Protein AF-A0A937KAN1-F1 (afdb_monomer_lite)

Foldseek 3Di:
DPPPDDCDPVNVVVVVVVVVVVVVVVVVVVVVPQDKDWLVRVCVVVVHDSVVSVVCCVVVVFPWDAPDVVHIIIGGPVPDD

pLDDT: mean 84.26, std 12.84, range [46.12, 96.25]

Structure (mmCIF, N/CA/C/O backbone):
data_AF-A0A937KAN1-F1
#
_entry.id   AF-A0A937KAN1-F1
#
loop_
_atom_site.group_PDB
_atom_site.id
_atom_site.type_symbol
_atom_site.label_atom_id
_atom_site.label_alt_id
_atom_site.label_comp_id
_atom_site.label_asym_id
_atom_site.label_entity_id
_atom_site.label_seq_id
_atom_site.pdbx_PDB_ins_code
_atom_site.Cartn_x
_atom_site.Cartn_y
_atom_site.Cartn_z
_atom_site.occupancy
_atom_site.B_iso_or_equiv
_atom_site.auth_seq_id
_atom_site.auth_comp_id
_atom_site.auth_asym_id
_atom_site.auth_atom_id
_atom_site.pdbx_PDB_model_num
ATOM 1 N N . MET A 1 1 ? 22.725 19.298 -44.267 1.00 46.12 1 MET A N 1
ATOM 2 C CA . MET A 1 1 ? 23.746 18.319 -43.851 1.00 46.12 1 MET A CA 1
ATOM 3 C C . MET A 1 1 ? 23.040 17.395 -42.893 1.00 46.12 1 MET A C 1
ATOM 5 O O . MET A 1 1 ? 22.877 17.749 -41.733 1.00 46.12 1 MET A O 1
ATOM 9 N N . ASP A 1 2 ? 22.504 16.305 -43.427 1.00 53.06 2 ASP A N 1
ATOM 10 C CA . ASP A 1 2 ? 21.867 15.266 -42.631 1.00 53.06 2 ASP A CA 1
ATOM 11 C C . ASP A 1 2 ? 22.975 14.503 -41.907 1.00 53.06 2 ASP A C 1
ATOM 13 O O . ASP A 1 2 ? 23.808 13.844 -42.529 1.00 53.06 2 ASP A O 1
ATOM 17 N N . SER A 1 3 ? 23.056 14.692 -40.592 1.00 59.72 3 SER A N 1
ATOM 18 C CA . SER A 1 3 ? 23.975 13.950 -39.732 1.00 59.72 3 SER A CA 1
ATOM 19 C C . SER A 1 3 ? 23.415 12.549 -39.490 1.00 59.72 3 SER A C 1
ATOM 21 O O . SER A 1 3 ? 22.941 12.254 -38.396 1.00 59.72 3 SER A O 1
ATOM 23 N N . ASP A 1 4 ? 23.475 11.688 -40.506 1.00 65.75 4 ASP A N 1
ATOM 24 C CA . ASP A 1 4 ? 23.285 10.241 -40.350 1.00 65.75 4 ASP A CA 1
ATOM 25 C C . ASP A 1 4 ? 24.561 9.637 -39.745 1.00 65.75 4 ASP A C 1
ATOM 27 O O . ASP A 1 4 ? 25.359 8.961 -40.399 1.00 65.75 4 ASP A O 1
ATOM 31 N N . SER A 1 5 ? 24.800 9.938 -38.469 1.00 75.88 5 SER A N 1
ATOM 32 C CA . SER A 1 5 ? 25.810 9.221 -37.694 1.00 75.88 5 SER A CA 1
ATOM 33 C C . SER A 1 5 ? 25.305 7.796 -37.444 1.00 75.88 5 SER A C 1
ATOM 35 O O . SER A 1 5 ? 24.185 7.632 -36.953 1.00 75.88 5 SER A O 1
ATOM 37 N N . PRO A 1 6 ? 26.096 6.755 -37.758 1.00 82.81 6 PRO A N 1
ATOM 38 C CA . PRO A 1 6 ? 25.662 5.381 -37.560 1.00 82.81 6 PRO A CA 1
ATOM 39 C C . PRO A 1 6 ? 25.451 5.114 -36.069 1.00 82.81 6 PRO A C 1
ATOM 41 O O . PRO A 1 6 ? 26.346 5.357 -35.260 1.00 82.81 6 PRO A O 1
ATOM 44 N N . ILE A 1 7 ? 24.277 4.586 -35.719 1.00 86.75 7 ILE A N 1
ATOM 45 C CA . ILE A 1 7 ? 23.982 4.127 -34.359 1.00 86.75 7 ILE A CA 1
ATOM 46 C C . ILE A 1 7 ? 24.991 3.038 -33.999 1.00 86.75 7 ILE A C 1
ATOM 48 O O . ILE A 1 7 ? 25.109 2.019 -34.685 1.00 86.75 7 ILE A O 1
ATOM 52 N N . THR A 1 8 ? 25.725 3.253 -32.915 1.00 91.56 8 THR A N 1
ATOM 53 C CA . THR A 1 8 ? 26.745 2.323 -32.447 1.00 91.56 8 THR A CA 1
ATOM 54 C C . THR A 1 8 ? 26.163 1.322 -31.454 1.00 91.56 8 THR A C 1
ATOM 56 O O . THR A 1 8 ? 25.112 1.526 -30.843 1.00 91.56 8 THR A O 1
ATOM 59 N N . LYS A 1 9 ? 26.890 0.224 -31.228 1.00 91.62 9 LYS A N 1
ATOM 60 C CA . LYS A 1 9 ? 26.564 -0.722 -30.153 1.00 91.62 9 LYS A CA 1
ATOM 61 C C . LYS A 1 9 ? 26.508 -0.029 -28.782 1.00 91.62 9 LYS A C 1
ATOM 63 O O . LYS A 1 9 ? 25.652 -0.367 -27.970 1.00 91.62 9 LYS A O 1
ATOM 68 N N . ALA A 1 10 ? 27.383 0.952 -28.556 1.00 91.25 10 ALA A N 1
ATOM 69 C CA . ALA A 1 10 ? 27.413 1.724 -27.320 1.00 91.25 10 ALA A CA 1
ATOM 70 C C . ALA A 1 10 ? 26.128 2.546 -27.130 1.00 91.25 10 ALA A C 1
ATOM 72 O O . ALA A 1 10 ? 25.622 2.631 -26.017 1.00 91.25 10 ALA A O 1
ATOM 73 N N . ASP A 1 11 ? 25.548 3.081 -28.208 1.00 90.94 11 ASP A N 1
ATOM 74 C CA . ASP A 1 11 ? 24.279 3.817 -28.139 1.00 90.94 11 ASP A CA 1
ATOM 75 C C . ASP A 1 11 ? 23.119 2.910 -27.712 1.00 90.94 11 ASP A C 1
ATOM 77 O O . ASP A 1 11 ? 22.291 3.308 -26.889 1.00 90.94 11 ASP A O 1
ATOM 81 N N . LEU A 1 12 ? 23.087 1.662 -28.199 1.00 92.88 12 LEU A N 1
ATOM 82 C CA . LEU A 1 12 ? 22.105 0.672 -27.745 1.00 92.88 12 LEU A CA 1
ATOM 83 C C . LEU A 1 12 ? 22.311 0.281 -26.278 1.00 92.88 12 LEU A C 1
ATOM 85 O O . LEU A 1 12 ? 21.332 0.138 -25.546 1.00 92.88 12 LEU A O 1
ATOM 89 N N . GLU A 1 13 ? 23.557 0.097 -25.840 1.00 95.44 13 GLU A N 1
ATOM 90 C CA . GLU A 1 13 ? 23.865 -0.226 -24.442 1.00 95.44 13 GLU A CA 1
ATOM 91 C C . GLU A 1 13 ? 23.473 0.927 -23.506 1.00 95.44 13 GLU A C 1
ATOM 93 O O . GLU A 1 13 ? 22.832 0.694 -22.480 1.00 95.44 13 GLU A O 1
ATOM 98 N N . ASN A 1 14 ? 23.748 2.172 -23.901 1.00 94.69 14 ASN A N 1
ATOM 99 C CA . ASN A 1 14 ? 23.343 3.369 -23.164 1.00 94.69 14 ASN A CA 1
ATOM 100 C C . ASN A 1 14 ? 21.819 3.508 -23.081 1.00 94.69 14 ASN A C 1
ATOM 102 O O . ASN A 1 14 ? 21.275 3.780 -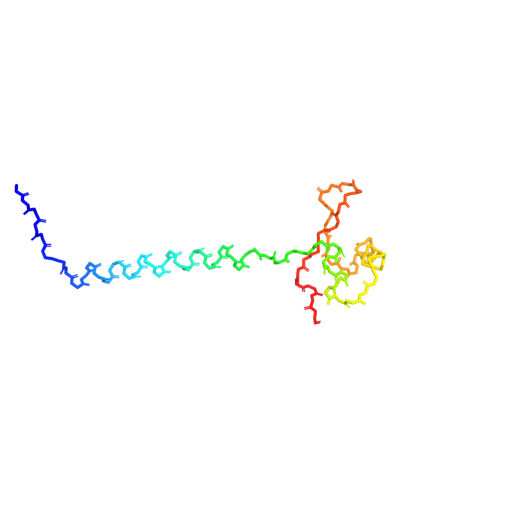22.007 1.00 94.69 14 ASN A O 1
ATOM 106 N N . LEU A 1 15 ? 21.113 3.278 -24.193 1.00 94.06 15 LEU A N 1
ATOM 107 C CA . LEU A 1 15 ? 19.653 3.294 -24.212 1.00 94.06 15 LEU A CA 1
ATOM 108 C C . LEU A 1 15 ? 19.074 2.207 -23.300 1.00 94.06 15 LEU A C 1
ATOM 110 O O . LEU A 1 15 ? 18.147 2.475 -22.536 1.00 94.06 15 LEU A O 1
ATOM 114 N N . ARG A 1 16 ? 19.635 0.994 -23.348 1.00 96.00 16 ARG A N 1
ATOM 115 C CA . ARG A 1 16 ? 19.221 -0.114 -22.485 1.00 96.00 16 ARG A CA 1
ATOM 116 C C . ARG A 1 16 ? 19.373 0.248 -21.008 1.00 96.00 16 ARG A C 1
ATOM 118 O O . ARG A 1 16 ? 18.408 0.090 -20.268 1.00 96.00 16 ARG A O 1
ATOM 125 N N . MET A 1 17 ? 20.535 0.756 -20.592 1.00 95.38 17 MET A N 1
ATOM 126 C CA . MET A 1 17 ? 20.765 1.158 -19.197 1.00 95.38 17 MET A CA 1
ATOM 127 C C . MET A 1 17 ? 19.778 2.246 -18.757 1.00 95.38 17 MET A C 1
ATOM 129 O O . MET A 1 17 ? 19.152 2.128 -17.708 1.00 95.38 17 MET A O 1
ATOM 133 N N . SER A 1 18 ? 19.558 3.264 -19.595 1.00 95.88 18 SER A N 1
ATOM 134 C CA . SER A 1 18 ? 18.615 4.350 -19.294 1.00 95.88 18 SER A CA 1
ATOM 135 C C . SER A 1 18 ? 17.167 3.862 -19.137 1.00 95.88 18 SER A C 1
ATOM 137 O O . SER A 1 18 ? 16.419 4.347 -18.275 1.00 95.88 18 SER A O 1
ATOM 139 N N . LEU A 1 19 ? 16.761 2.881 -19.948 1.00 95.38 19 LEU A N 1
ATOM 140 C CA . LEU A 1 19 ? 15.452 2.241 -19.838 1.00 95.38 19 LEU A CA 1
ATOM 141 C C . LEU A 1 19 ? 15.341 1.408 -18.559 1.00 95.38 19 LEU A C 1
ATOM 143 O O . LEU A 1 19 ? 14.348 1.546 -17.845 1.00 95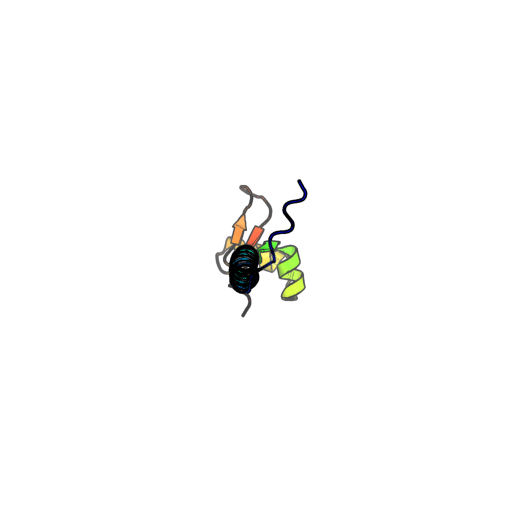.38 19 LEU A O 1
ATOM 147 N N . GLU A 1 20 ? 16.348 0.590 -18.248 1.00 96.25 20 GLU A N 1
ATOM 148 C CA . GLU A 1 20 ? 16.391 -0.222 -17.025 1.00 96.25 20 GLU A CA 1
ATOM 149 C C . GLU A 1 20 ? 16.274 0.662 -15.769 1.00 96.25 20 GLU A C 1
ATOM 151 O O . GLU A 1 20 ? 15.394 0.423 -14.939 1.00 96.25 20 GLU A O 1
ATOM 156 N N . GLU A 1 21 ? 17.040 1.753 -15.680 1.00 95.50 21 GLU A N 1
ATOM 157 C CA . GLU A 1 21 ? 16.954 2.723 -14.575 1.00 95.50 21 GLU A CA 1
ATOM 158 C C . GLU A 1 21 ? 15.573 3.388 -14.476 1.00 95.50 21 GLU A C 1
ATOM 160 O O . GLU A 1 21 ? 15.014 3.581 -13.388 1.00 95.50 21 GLU A O 1
ATOM 165 N N . SER A 1 22 ? 14.990 3.749 -15.622 1.00 93.75 22 SER A N 1
ATOM 166 C CA . SER A 1 22 ? 13.668 4.374 -15.669 1.00 93.75 22 SER A CA 1
ATOM 167 C C . SER A 1 22 ? 12.579 3.420 -15.186 1.00 93.75 22 SER A C 1
ATOM 169 O O . SER A 1 22 ? 11.714 3.828 -14.402 1.00 93.75 22 SER A O 1
ATOM 171 N N . PHE A 1 23 ? 12.634 2.154 -15.606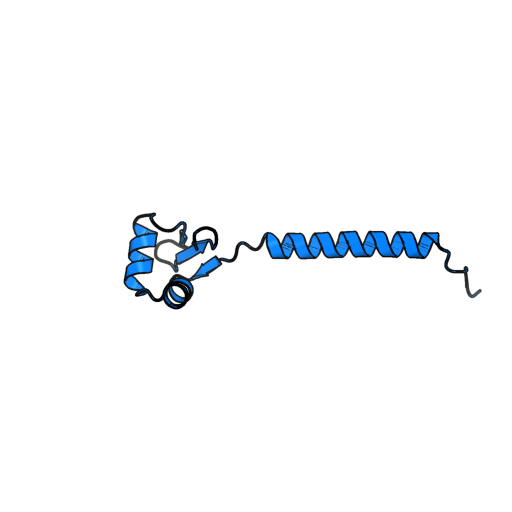 1.00 92.69 23 PHE A N 1
ATOM 172 C CA . PHE A 1 23 ? 11.711 1.124 -15.146 1.00 92.69 23 PHE A CA 1
ATOM 173 C C . PHE A 1 23 ? 11.886 0.840 -13.663 1.00 92.69 23 PHE A C 1
ATOM 175 O O . PHE A 1 23 ? 10.888 0.815 -12.943 1.00 92.69 23 PHE A O 1
ATOM 182 N N . GLU A 1 24 ? 13.120 0.713 -13.177 1.00 90.69 24 GLU A N 1
ATOM 183 C CA . GLU A 1 24 ? 13.375 0.496 -11.756 1.00 90.69 24 GLU A CA 1
ATOM 184 C C . GLU A 1 24 ? 12.794 1.636 -10.910 1.00 90.69 24 GLU A C 1
ATOM 186 O O . GLU A 1 24 ? 12.101 1.397 -9.919 1.00 90.69 24 GLU A O 1
ATOM 191 N N . ARG A 1 25 ? 12.970 2.889 -11.340 1.00 87.38 25 ARG A N 1
ATOM 192 C CA . ARG A 1 25 ? 12.401 4.056 -10.656 1.00 87.38 25 ARG A CA 1
ATOM 193 C C . ARG A 1 25 ? 10.871 4.045 -10.642 1.00 87.38 25 ARG A C 1
ATOM 195 O O . ARG A 1 25 ? 10.267 4.423 -9.637 1.00 87.38 25 ARG A O 1
ATOM 202 N N . ILE A 1 26 ? 10.231 3.645 -11.741 1.00 85.75 26 ILE A N 1
ATOM 203 C CA . ILE A 1 26 ? 8.766 3.536 -11.819 1.00 85.75 26 ILE A CA 1
ATOM 204 C C . ILE A 1 26 ? 8.272 2.411 -10.907 1.00 85.75 26 ILE A C 1
ATOM 206 O O . ILE A 1 26 ? 7.328 2.621 -10.146 1.00 85.75 26 ILE A O 1
ATOM 210 N N . LEU A 1 27 ? 8.919 1.246 -10.950 1.00 81.38 27 LEU A N 1
ATOM 211 C CA . LEU A 1 27 ? 8.557 0.086 -10.143 1.00 81.38 27 LEU A CA 1
ATOM 212 C C . LEU A 1 27 ? 8.732 0.366 -8.651 1.00 81.38 27 LEU A C 1
ATOM 214 O O . LEU A 1 27 ? 7.797 0.124 -7.894 1.00 81.38 27 LEU A O 1
ATOM 218 N N . ARG A 1 28 ? 9.850 0.975 -8.234 1.00 76.56 28 ARG A N 1
ATOM 219 C CA . ARG A 1 28 ? 10.058 1.414 -6.843 1.00 76.56 28 ARG A CA 1
ATOM 220 C C . ARG A 1 28 ? 8.958 2.371 -6.387 1.00 76.56 28 ARG A C 1
ATOM 222 O O . ARG A 1 28 ? 8.341 2.131 -5.361 1.00 76.56 28 ARG A O 1
ATOM 229 N N . ARG A 1 29 ? 8.593 3.373 -7.198 1.00 70.56 29 ARG A N 1
ATOM 230 C CA . ARG A 1 29 ? 7.473 4.286 -6.883 1.00 70.56 29 ARG A CA 1
ATOM 231 C C . ARG A 1 29 ? 6.116 3.588 -6.766 1.00 70.56 29 ARG A C 1
ATOM 233 O O . ARG A 1 29 ? 5.238 4.108 -6.084 1.00 70.56 29 ARG A O 1
ATOM 240 N N . GLN A 1 30 ? 5.898 2.477 -7.467 1.00 65.31 30 GLN A N 1
ATOM 241 C CA . GLN A 1 30 ? 4.654 1.706 -7.375 1.00 65.31 30 GLN A CA 1
ATOM 242 C C . GLN A 1 30 ? 4.681 0.705 -6.215 1.00 65.31 30 GLN A C 1
ATOM 244 O O . GLN A 1 30 ? 3.638 0.477 -5.614 1.00 65.31 30 GLN A O 1
ATOM 249 N N . MET A 1 31 ? 5.844 0.148 -5.869 1.00 62.84 31 MET A N 1
ATOM 250 C CA . MET A 1 31 ? 6.016 -0.703 -4.688 1.00 62.84 31 ME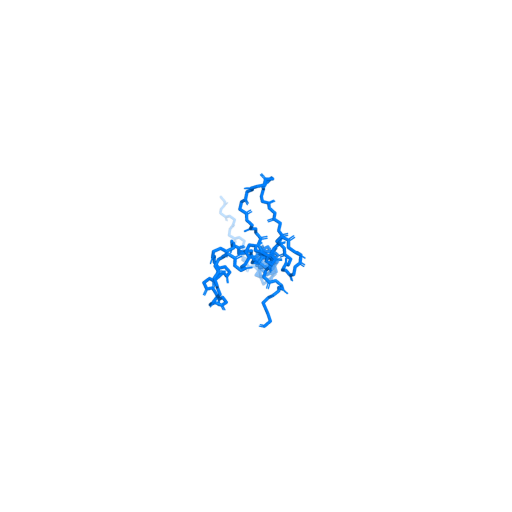T A CA 1
ATOM 251 C C . MET A 1 31 ? 5.968 0.104 -3.384 1.00 62.84 31 MET A C 1
ATOM 253 O O . MET A 1 31 ? 5.353 -0.341 -2.421 1.00 62.84 31 MET A O 1
ATOM 257 N N . ASP A 1 32 ? 6.503 1.327 -3.382 1.00 59.09 32 ASP A N 1
ATOM 258 C CA . ASP A 1 32 ? 6.423 2.261 -2.248 1.00 59.09 32 ASP A CA 1
ATOM 259 C C . ASP A 1 32 ? 5.011 2.814 -2.024 1.00 59.09 32 ASP A C 1
ATOM 261 O O . ASP A 1 32 ? 4.721 3.390 -0.970 1.00 59.09 32 ASP A O 1
ATOM 265 N N . LYS A 1 33 ? 4.084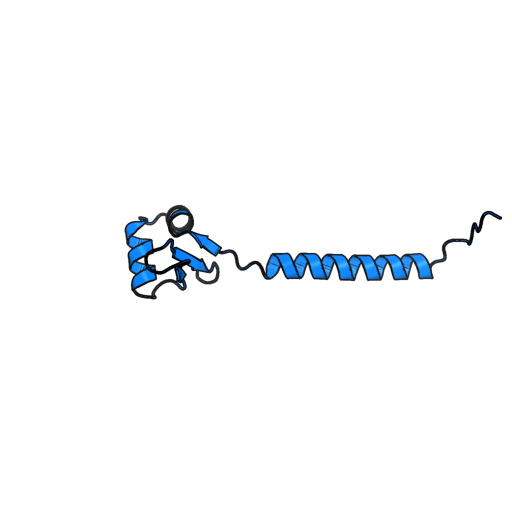 2.613 -2.972 1.00 57.66 33 LYS A N 1
ATOM 266 C CA . LYS A 1 33 ? 2.659 2.742 -2.669 1.00 57.66 33 LYS A CA 1
ATOM 267 C C . LYS A 1 33 ? 2.263 1.544 -1.820 1.00 57.66 33 LYS A C 1
ATOM 269 O O . LYS A 1 33 ? 1.641 0.602 -2.312 1.00 57.66 33 LYS A O 1
ATOM 274 N N . LYS A 1 34 ? 2.585 1.618 -0.524 1.00 61.22 34 LYS A N 1
ATOM 275 C CA . LYS A 1 34 ? 1.907 0.850 0.520 1.00 61.22 34 LYS A CA 1
ATOM 276 C C . LYS A 1 34 ? 0.430 0.827 0.161 1.00 61.22 34 LYS A C 1
ATOM 278 O O . LYS A 1 34 ? -0.210 1.884 0.114 1.00 61.22 34 LYS A O 1
ATOM 283 N N . ARG A 1 35 ? -0.094 -0.356 -0.167 1.00 73.75 35 ARG A N 1
ATOM 284 C CA . ARG A 1 35 ? -1.527 -0.506 -0.401 1.00 73.75 35 ARG A CA 1
ATOM 285 C C . ARG A 1 35 ? -2.193 -0.034 0.884 1.00 73.75 35 ARG A C 1
ATOM 287 O O . ARG A 1 35 ? -1.875 -0.501 1.973 1.00 73.75 35 ARG A O 1
ATOM 294 N N . THR A 1 36 ? -3.011 0.995 0.768 1.00 85.62 36 THR A N 1
ATOM 295 C CA . THR A 1 36 ? -3.813 1.461 1.887 1.00 85.62 36 THR A CA 1
ATOM 296 C C . THR A 1 36 ? -5.249 1.144 1.556 1.00 85.62 36 THR A C 1
ATOM 298 O O . THR A 1 36 ? -5.658 1.270 0.405 1.00 85.62 36 THR A O 1
ATOM 301 N N . TYR A 1 37 ? -5.979 0.688 2.559 1.00 88.44 37 TYR A N 1
ATOM 302 C CA . TYR A 1 37 ? -7.384 0.353 2.435 1.00 88.44 37 TYR A CA 1
ATOM 303 C C . TYR A 1 37 ? -8.185 1.314 3.289 1.00 88.44 37 TYR A C 1
ATOM 305 O O . TYR A 1 37 ? -7.792 1.668 4.401 1.00 88.44 37 TYR A O 1
ATOM 313 N N . THR A 1 38 ? -9.338 1.727 2.801 1.00 91.12 38 THR A N 1
ATOM 314 C CA . THR A 1 38 ? -10.363 2.293 3.670 1.00 91.12 38 THR A CA 1
ATOM 315 C C . THR A 1 38 ? -10.885 1.211 4.616 1.00 91.12 38 THR A C 1
ATOM 317 O O . THR A 1 38 ? -10.827 0.016 4.320 1.00 91.12 38 THR A O 1
ATOM 320 N N . ALA A 1 39 ? -11.466 1.609 5.750 1.00 90.94 39 ALA A N 1
ATOM 321 C CA . ALA A 1 39 ? -12.112 0.648 6.651 1.00 90.94 39 ALA A CA 1
ATOM 322 C C . ALA A 1 39 ? -13.218 -0.184 5.974 1.00 90.94 39 ALA A C 1
ATOM 324 O O . ALA A 1 39 ? -13.498 -1.293 6.419 1.00 90.94 39 ALA A O 1
ATOM 325 N N . ARG A 1 40 ? -13.832 0.325 4.896 1.00 91.25 40 ARG A N 1
ATOM 326 C CA . ARG A 1 40 ? -14.844 -0.409 4.131 1.00 91.25 40 ARG A CA 1
ATOM 327 C C . ARG A 1 40 ? -14.219 -1.451 3.210 1.00 91.25 40 ARG A C 1
ATOM 329 O O . ARG A 1 40 ? -14.606 -2.605 3.287 1.00 91.25 40 ARG A O 1
ATOM 336 N N . GLU A 1 41 ? -13.203 -1.078 2.437 1.00 90.50 41 GLU A N 1
ATOM 337 C CA . GLU A 1 41 ? -12.466 -2.040 1.604 1.00 90.50 41 GLU A CA 1
ATOM 338 C C . GLU A 1 41 ? -11.829 -3.144 2.451 1.00 90.50 41 GLU A C 1
ATOM 340 O O . GLU A 1 41 ? -11.842 -4.306 2.066 1.00 90.50 41 GLU A O 1
ATOM 345 N N . TYR A 1 42 ? -11.312 -2.798 3.632 1.00 91.00 42 TYR A N 1
ATOM 346 C CA . TYR A 1 42 ? -10.750 -3.777 4.558 1.00 91.00 42 TYR A CA 1
ATOM 347 C C . TYR A 1 42 ? -11.819 -4.707 5.151 1.00 91.00 42 TYR A C 1
ATOM 349 O O . TYR A 1 42 ? -11.572 -5.899 5.311 1.00 91.00 42 TYR A O 1
ATOM 357 N N . ALA A 1 43 ? -13.010 -4.180 5.459 1.00 92.94 43 ALA A N 1
ATOM 358 C CA . ALA A 1 43 ? -14.148 -4.980 5.910 1.00 92.94 43 ALA A CA 1
ATOM 359 C C . ALA A 1 43 ? -14.565 -6.004 4.845 1.00 92.94 43 ALA A C 1
ATOM 361 O O . ALA A 1 43 ? -14.696 -7.188 5.155 1.00 92.94 43 ALA A O 1
ATOM 362 N N . ASP A 1 44 ? -14.696 -5.550 3.597 1.00 92.62 44 ASP A N 1
ATOM 363 C CA . ASP A 1 44 ? -15.062 -6.394 2.459 1.00 92.62 44 ASP A CA 1
ATOM 364 C C . ASP A 1 44 ? -13.979 -7.450 2.179 1.00 92.62 44 ASP A C 1
ATOM 366 O O . ASP A 1 44 ? -14.295 -8.617 1.962 1.00 92.62 44 ASP A O 1
ATOM 370 N N . LEU A 1 45 ? -12.698 -7.067 2.252 1.00 89.31 45 LEU A N 1
ATOM 371 C CA . LEU A 1 45 ? -11.563 -7.965 2.027 1.00 89.31 45 LEU A CA 1
ATOM 372 C C . LEU A 1 45 ? -11.465 -9.075 3.082 1.00 89.31 45 LEU A C 1
ATOM 374 O O . LEU A 1 45 ? -11.200 -10.224 2.744 1.00 89.31 45 LEU A O 1
ATOM 378 N N . MET A 1 46 ? -11.662 -8.731 4.356 1.00 88.62 46 MET A N 1
ATOM 379 C CA . MET A 1 46 ? -11.523 -9.667 5.477 1.00 88.62 46 MET A CA 1
ATOM 380 C C . MET A 1 46 ? -12.835 -10.390 5.817 1.00 88.62 46 MET A C 1
ATOM 382 O O . MET A 1 46 ? -12.850 -11.247 6.699 1.00 88.62 46 MET A O 1
ATOM 386 N N . GLY A 1 47 ? -13.948 -10.035 5.165 1.00 92.19 47 GLY A N 1
ATOM 387 C CA . GLY A 1 47 ? -15.268 -10.604 5.441 1.00 92.19 47 GLY A CA 1
ATOM 388 C C . GLY A 1 47 ? -15.800 -10.283 6.842 1.00 92.19 47 GLY A C 1
ATOM 389 O O . GLY A 1 47 ? -16.576 -11.062 7.397 1.00 92.19 47 GLY A O 1
ATOM 390 N N . ILE A 1 48 ? -15.382 -9.160 7.437 1.00 93.06 48 ILE A N 1
ATOM 391 C CA . ILE A 1 48 ? -15.796 -8.749 8.788 1.00 93.06 48 ILE A CA 1
ATOM 392 C C . ILE A 1 48 ? -16.648 -7.476 8.754 1.00 93.06 48 ILE A C 1
ATOM 394 O O . ILE A 1 48 ? -16.488 -6.649 7.860 1.00 93.06 48 ILE A O 1
ATOM 398 N N . PRO A 1 49 ? -17.532 -7.252 9.744 1.00 95.94 49 PRO A N 1
ATOM 399 C CA . PRO A 1 49 ? -18.351 -6.046 9.779 1.00 95.94 49 PRO A CA 1
ATOM 400 C C . PRO A 1 49 ? -17.518 -4.760 9.854 1.00 95.94 49 PRO A C 1
ATOM 402 O O . PRO A 1 49 ? -16.559 -4.663 10.622 1.00 95.94 49 PRO A O 1
ATOM 405 N N . TYR A 1 50 ? -17.955 -3.720 9.138 1.00 94.06 50 TYR A N 1
ATOM 406 C CA . TYR A 1 50 ? -17.321 -2.394 9.161 1.00 94.06 50 TYR A CA 1
ATOM 407 C C . TYR A 1 50 ? -17.167 -1.823 10.582 1.00 94.06 50 TYR A C 1
ATOM 409 O O . TYR A 1 50 ? -16.133 -1.250 10.920 1.00 94.06 50 TYR A O 1
ATOM 417 N N . SER A 1 51 ? -18.171 -2.009 11.444 1.00 94.56 51 SER A N 1
ATOM 418 C CA . SER A 1 51 ? -18.125 -1.571 12.846 1.00 94.56 51 SER A CA 1
ATOM 419 C C . SER A 1 51 ? -16.988 -2.233 13.629 1.00 94.56 51 SER A C 1
ATOM 421 O O . SER A 1 51 ? -16.319 -1.570 14.424 1.00 94.56 51 SER A O 1
ATOM 423 N N . THR A 1 52 ? -16.727 -3.515 13.367 1.00 94.25 52 THR A N 1
ATOM 424 C CA . THR A 1 52 ? -15.606 -4.263 13.945 1.00 94.25 52 THR A CA 1
ATOM 425 C C . THR A 1 52 ? -14.276 -3.672 13.493 1.00 94.25 52 THR A C 1
ATOM 427 O O . THR A 1 52 ? -13.417 -3.411 14.334 1.00 94.25 52 THR A O 1
ATOM 430 N N . VAL A 1 53 ? -14.130 -3.368 12.197 1.00 93.25 53 VAL A N 1
ATOM 431 C CA . VAL A 1 53 ? -12.924 -2.716 11.656 1.00 93.25 53 VAL A CA 1
ATOM 432 C C . VAL A 1 53 ? -12.675 -1.373 12.339 1.00 93.25 53 VAL A C 1
ATOM 434 O O . VAL A 1 53 ? -11.585 -1.138 12.851 1.00 93.25 53 VAL A O 1
ATOM 437 N N . VAL A 1 54 ? -13.694 -0.513 12.431 1.00 93.31 54 VAL A N 1
ATOM 438 C CA . VAL A 1 54 ? -13.582 0.798 13.094 1.00 93.31 54 VAL A CA 1
ATOM 439 C C . VAL A 1 54 ? -13.191 0.650 14.566 1.00 93.31 54 VAL A C 1
ATOM 441 O O . VAL A 1 54 ? -12.326 1.385 15.047 1.00 93.31 54 VAL A O 1
ATOM 444 N N . SER A 1 55 ? -13.782 -0.316 15.278 1.00 94.00 55 SER A N 1
ATOM 445 C CA . SER A 1 55 ? -13.419 -0.604 16.669 1.00 94.00 55 SER A CA 1
ATOM 446 C C . SER A 1 55 ? -11.956 -1.038 16.784 1.00 94.00 55 SER A C 1
ATOM 448 O O . SER A 1 55 ? -11.227 -0.513 17.625 1.00 94.00 55 SER A O 1
ATOM 450 N N . HIS A 1 56 ? -11.493 -1.933 15.912 1.00 92.38 56 HIS A N 1
ATOM 451 C CA . HIS A 1 56 ? -10.105 -2.392 15.891 1.00 92.38 56 HIS A CA 1
ATOM 452 C C . HIS A 1 56 ? -9.117 -1.270 15.554 1.00 92.38 56 HIS A C 1
ATOM 454 O O . HIS A 1 56 ? -8.076 -1.178 16.204 1.00 92.38 56 HIS A O 1
ATOM 460 N N . CYS A 1 57 ? -9.459 -0.374 14.623 1.00 90.81 57 CYS A N 1
ATOM 461 C CA . CYS A 1 57 ? -8.666 0.822 14.346 1.00 90.81 57 CYS A CA 1
ATOM 462 C C . CYS A 1 57 ? -8.581 1.741 15.576 1.00 90.81 57 CYS A C 1
ATOM 464 O O . CYS A 1 57 ? -7.491 2.157 15.954 1.00 90.81 57 CYS A O 1
ATOM 466 N N . SER A 1 58 ? -9.706 2.006 16.256 1.00 89.81 58 SER A N 1
ATOM 467 C CA . SER A 1 58 ? -9.719 2.855 17.461 1.00 89.81 58 SER A CA 1
ATOM 468 C C . SER A 1 58 ? -8.939 2.266 18.641 1.00 89.81 58 SER A C 1
ATOM 470 O O . SER A 1 58 ? -8.383 3.012 19.441 1.00 89.81 58 SER A O 1
ATOM 472 N N . LYS A 1 59 ? -8.875 0.933 18.735 1.00 91.31 59 LYS A N 1
ATOM 473 C CA . LYS A 1 59 ? -8.144 0.196 19.777 1.00 91.31 59 LYS A CA 1
ATOM 474 C C . LYS A 1 59 ? -6.667 -0.029 19.431 1.00 91.31 59 LYS A C 1
ATOM 476 O O . LYS A 1 59 ? -5.952 -0.612 20.236 1.00 91.31 59 LYS A O 1
ATOM 481 N N . GLY A 1 60 ? -6.219 0.384 18.241 1.00 86.69 60 GLY A N 1
ATOM 482 C CA . GLY A 1 60 ? -4.845 0.178 17.771 1.00 86.69 60 GLY A CA 1
ATOM 483 C C . GLY A 1 60 ? -4.501 -1.273 17.417 1.00 86.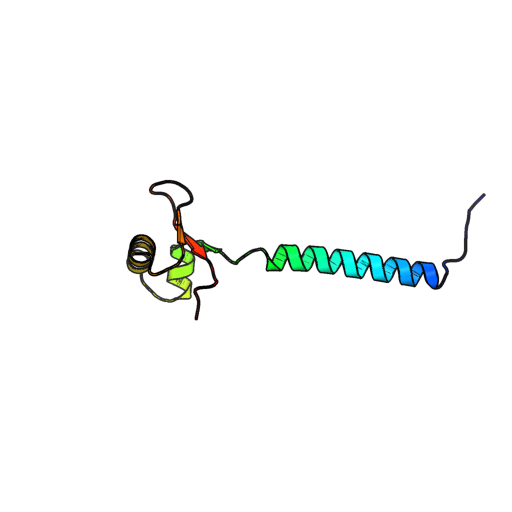69 60 GLY A C 1
ATOM 484 O O . GLY A 1 60 ? -3.328 -1.596 17.274 1.00 86.69 60 GLY A O 1
ATOM 485 N N . VAL A 1 61 ? -5.504 -2.146 17.265 1.00 88.94 61 VAL A N 1
ATOM 486 C CA . VAL A 1 61 ? -5.313 -3.556 16.868 1.00 88.94 61 VAL A CA 1
ATOM 487 C C . VAL A 1 61 ? -4.873 -3.650 15.405 1.00 88.94 61 VAL A C 1
ATOM 489 O O . VAL A 1 61 ? -4.059 -4.492 15.048 1.00 88.94 61 VAL A O 1
ATOM 492 N N . ILE A 1 62 ? -5.396 -2.759 14.561 1.00 88.38 62 ILE A N 1
ATOM 493 C CA . ILE A 1 62 ? -5.015 -2.620 13.153 1.00 88.38 62 ILE A CA 1
ATOM 494 C C . ILE A 1 62 ? -4.212 -1.328 13.017 1.00 88.38 62 ILE A C 1
ATOM 496 O O . ILE A 1 62 ? -4.687 -0.278 13.464 1.00 88.38 62 ILE A O 1
ATOM 500 N N . LYS A 1 63 ? -3.037 -1.360 12.366 1.00 87.88 63 LYS A N 1
ATOM 501 C CA . LYS A 1 63 ? -2.316 -0.113 12.064 1.00 87.88 63 LYS A CA 1
ATOM 502 C C . LYS A 1 63 ? -3.110 0.687 11.040 1.00 87.88 63 LYS A C 1
ATOM 504 O O . LYS A 1 63 ? -3.193 0.336 9.861 1.00 87.88 63 LYS A O 1
ATOM 509 N N . ALA A 1 64 ? -3.695 1.771 11.523 1.00 90.69 64 ALA A N 1
ATOM 510 C CA . ALA A 1 64 ? -4.504 2.672 10.737 1.00 90.69 64 ALA A CA 1
ATOM 511 C C . ALA A 1 64 ? -4.292 4.112 11.200 1.00 90.69 64 ALA A C 1
ATOM 513 O O . ALA A 1 64 ? -3.956 4.373 12.354 1.00 90.69 64 ALA A O 1
ATOM 514 N N . ARG A 1 65 ? -4.544 5.055 10.298 1.00 89.81 65 ARG A N 1
ATOM 515 C CA . ARG A 1 65 ? -4.563 6.490 10.586 1.00 89.81 65 ARG A CA 1
ATOM 516 C C . ARG A 1 65 ? -5.875 7.096 10.123 1.00 89.81 65 ARG A C 1
ATOM 518 O O . ARG A 1 65 ? -6.455 6.644 9.138 1.00 89.81 65 ARG A O 1
ATOM 525 N N . GLN A 1 66 ? -6.337 8.137 10.803 1.00 90.00 66 GLN A N 1
ATOM 526 C CA . GLN A 1 66 ? -7.450 8.933 10.297 1.00 90.00 66 GLN A CA 1
ATOM 527 C C . GLN A 1 66 ? -6.920 10.024 9.371 1.00 90.00 66 GLN A C 1
ATOM 529 O O . GLN A 1 66 ? -5.913 10.661 9.672 1.00 90.00 66 GLN A O 1
ATOM 534 N N . ASN A 1 67 ? -7.616 10.268 8.260 1.00 82.06 67 ASN A N 1
ATOM 535 C CA . ASN A 1 67 ? -7.252 11.359 7.347 1.00 82.06 67 ASN A CA 1
ATOM 536 C C . ASN A 1 67 ? -7.448 12.752 7.994 1.00 82.06 67 ASN A C 1
ATOM 538 O O . ASN A 1 67 ? -6.784 13.721 7.649 1.00 82.06 67 ASN A O 1
ATOM 542 N N . ARG A 1 68 ? -8.375 12.846 8.954 1.00 85.00 68 ARG A N 1
ATOM 543 C CA . ARG A 1 68 ? -8.645 14.010 9.814 1.00 85.00 68 ARG A CA 1
ATOM 544 C C . ARG A 1 68 ? -9.273 13.523 11.126 1.00 85.00 68 ARG A C 1
ATOM 546 O O . ARG A 1 68 ? -9.839 12.429 11.099 1.00 85.00 68 ARG A O 1
ATOM 553 N N . PRO A 1 69 ? -9.255 14.290 12.230 1.00 81.12 69 PRO A N 1
ATOM 554 C CA . PRO A 1 69 ? -9.957 13.905 13.456 1.00 81.12 69 PRO A CA 1
ATOM 555 C C . PRO A 1 69 ? -11.436 13.588 13.175 1.00 81.12 69 PRO A C 1
ATOM 557 O O . PRO A 1 69 ? -12.147 14.409 12.596 1.00 81.12 69 PRO A O 1
ATOM 560 N N . GLY A 1 70 ? -11.879 12.370 13.506 1.00 80.75 70 GLY A N 1
ATOM 561 C CA . GLY A 1 70 ? -13.241 11.890 13.219 1.00 80.75 70 GLY A CA 1
ATOM 562 C C . GLY A 1 70 ? -13.517 11.562 11.741 1.00 80.75 70 GLY A C 1
ATOM 563 O O . GLY A 1 70 ? -14.663 11.361 11.349 1.00 80.75 70 GLY A O 1
ATOM 564 N N . GLY A 1 71 ? -12.483 11.542 10.899 1.00 84.31 71 GLY A N 1
ATOM 565 C CA . GLY A 1 71 ? -12.563 11.210 9.480 1.00 84.31 71 GLY A CA 1
ATOM 566 C C . GLY A 1 71 ? -12.506 9.711 9.185 1.00 84.31 71 GLY A C 1
ATOM 567 O O . GLY A 1 71 ? -12.563 8.864 10.072 1.00 84.31 71 GLY A O 1
ATOM 568 N N . CYS A 1 72 ? -12.367 9.384 7.898 1.00 86.69 72 CYS A N 1
ATOM 569 C CA . CYS A 1 72 ? -12.233 8.001 7.446 1.00 86.69 72 CYS A CA 1
ATOM 570 C C . CYS A 1 72 ? -10.901 7.388 7.912 1.00 86.69 72 CYS A C 1
ATOM 572 O O . CYS A 1 72 ? -9.865 8.065 7.923 1.00 86.69 72 CYS A O 1
ATOM 574 N N . TRP A 1 73 ? -10.946 6.103 8.267 1.00 90.75 73 TRP A N 1
ATOM 575 C CA . TRP A 1 73 ? -9.778 5.298 8.604 1.00 90.75 73 TRP A CA 1
ATOM 576 C C . TRP A 1 73 ? -9.084 4.789 7.343 1.00 90.75 73 TRP A C 1
ATOM 578 O O . TRP A 1 73 ? -9.727 4.214 6.463 1.00 90.75 73 TRP A O 1
ATOM 588 N N . ILE A 1 74 ? -7.768 4.977 7.304 1.00 91.06 74 ILE A N 1
ATOM 589 C CA . ILE A 1 74 ? -6.852 4.477 6.284 1.00 91.06 74 ILE A CA 1
ATOM 590 C C . ILE A 1 74 ? -5.964 3.423 6.946 1.00 91.06 74 ILE A C 1
ATOM 592 O O . ILE A 1 74 ? -5.192 3.746 7.847 1.00 91.06 74 ILE A O 1
ATOM 596 N N . ILE A 1 75 ? -6.096 2.177 6.511 1.00 90.81 75 ILE A N 1
ATOM 597 C CA . ILE A 1 75 ? -5.437 0.981 7.039 1.00 90.81 75 ILE A CA 1
ATOM 598 C C . ILE A 1 75 ? -4.251 0.628 6.145 1.00 90.81 75 ILE A C 1
ATOM 600 O O . ILE A 1 75 ? -4.388 0.600 4.925 1.00 90.81 75 ILE A O 1
ATOM 604 N N . GLU A 1 76 ? -3.093 0.344 6.735 1.00 86.06 76 GLU A N 1
ATOM 605 C CA . GLU A 1 76 ? -1.913 -0.096 5.982 1.00 86.06 76 GLU A CA 1
ATOM 606 C C . GLU A 1 76 ? -1.987 -1.604 5.676 1.00 86.06 76 GLU A C 1
ATOM 608 O O . GLU A 1 76 ? -2.271 -2.405 6.572 1.00 86.06 76 GLU A O 1
ATOM 613 N N . ALA A 1 77 ? -1.718 -1.994 4.420 1.00 70.69 77 ALA A N 1
ATOM 614 C CA . ALA A 1 77 ? -1.784 -3.381 3.939 1.00 70.69 77 ALA A CA 1
ATOM 615 C C . ALA A 1 77 ? -0.843 -4.356 4.650 1.00 70.69 77 ALA A C 1
ATOM 617 O O . ALA A 1 77 ? -1.119 -5.551 4.642 1.00 70.69 77 ALA A O 1
ATOM 618 N N . ASP A 1 78 ? 0.217 -3.860 5.293 1.00 67.56 78 ASP A N 1
ATOM 619 C CA . ASP A 1 78 ? 1.211 -4.673 6.008 1.00 67.56 78 ASP A CA 1
ATOM 620 C C . ASP A 1 78 ? 0.608 -5.487 7.182 1.00 67.56 78 ASP A C 1
ATOM 622 O O . ASP A 1 78 ? 1.325 -6.238 7.834 1.00 67.56 78 ASP A O 1
ATOM 626 N N . ASN A 1 79 ? -0.695 -5.341 7.475 1.00 54.94 79 ASN A N 1
ATOM 627 C CA . ASN A 1 79 ? -1.429 -6.089 8.509 1.00 54.94 79 ASN A CA 1
ATOM 628 C C . ASN A 1 79 ? -2.391 -7.155 7.953 1.00 54.94 79 ASN A C 1
ATOM 630 O O . ASN A 1 79 ? -3.273 -7.607 8.684 1.00 54.94 79 ASN A O 1
ATOM 634 N N . ILE A 1 80 ? -2.298 -7.510 6.671 1.00 55.16 80 ILE A N 1
ATOM 635 C CA . ILE A 1 80 ? -3.071 -8.624 6.107 1.00 55.16 80 ILE A CA 1
ATOM 636 C C . ILE A 1 80 ? -2.161 -9.854 6.142 1.00 55.16 80 ILE A C 1
ATOM 638 O O . ILE A 1 80 ? -1.230 -9.950 5.344 1.00 55.16 80 ILE A O 1
ATOM 642 N N . GLN A 1 81 ? -2.394 -10.725 7.125 1.00 48.56 81 GLN A N 1
ATOM 643 C CA . GLN A 1 81 ? -1.735 -12.026 7.276 1.00 48.56 81 GLN A CA 1
ATOM 644 C C . GLN A 1 81 ? -2.540 -13.121 6.585 1.00 48.56 81 GLN A C 1
ATOM 646 O O . GLN A 1 81 ? -3.784 -13.091 6.720 1.00 48.56 81 GLN A O 1
#

Radius of gyration: 23.21 Å; chains: 1; bounding box: 46×30×64 Å

Organism: NCBI:txid2494733

Sequence (81 aa):
MDSDSPITKADLENLRMSLEESFERILRRQMDKKRTYTAREYADLMGIPYSTVVSHCSKGVIKARQNRPGGCWIIEADNIQ

Secondary structure (DSSP, 8-state):
----PPPPHHHHHHHHHHHHHHHHHHHHHHHSS--EEEHHHHHHHHT--HHHHHHHHHTTSS-EEESSTTS-EEEEGGG--